Protein AF-A0A8C2HMM2-F1 (afdb_monomer_lite)

pLDDT: mean 76.51, std 17.31, range [36.62, 91.88]

Organism: Cyprinus carpio (NCBI:txid7962)

Structure (mmCIF, N/CA/C/O backbone):
data_AF-A0A8C2HMM2-F1
#
_entry.id   AF-A0A8C2HMM2-F1
#
loop_
_atom_site.group_PDB
_atom_site.id
_atom_site.type_symbol
_atom_site.label_atom_id
_atom_site.label_alt_id
_atom_site.label_comp_id
_atom_site.label_asym_id
_atom_site.label_entity_id
_atom_site.label_seq_id
_atom_site.pdbx_PDB_ins_code
_atom_site.Cartn_x
_atom_site.Cartn_y
_atom_site.Cartn_z
_atom_site.occupancy
_atom_site.B_iso_or_equiv
_atom_site.auth_seq_id
_atom_site.auth_comp_id
_atom_site.auth_asym_id
_atom_site.auth_atom_id
_atom_site.pdbx_PDB_model_num
ATOM 1 N N . MET A 1 1 ? -38.046 -9.588 33.939 1.00 43.09 1 MET A N 1
ATOM 2 C CA . MET A 1 1 ? -37.435 -9.248 32.633 1.00 43.09 1 MET A CA 1
ATOM 3 C C . MET A 1 1 ? -36.649 -7.929 32.686 1.00 43.09 1 MET A C 1
ATOM 5 O O . MET A 1 1 ? -36.671 -7.163 31.742 1.00 43.09 1 MET A O 1
ATOM 9 N N . SER A 1 2 ? -35.943 -7.649 33.786 1.00 36.62 2 SER A N 1
ATOM 10 C CA . SER A 1 2 ? -35.000 -6.518 33.902 1.00 36.62 2 SER A CA 1
ATOM 11 C C . SER A 1 2 ? -33.621 -6.996 34.377 1.00 36.62 2 SER A C 1
ATOM 13 O O . SER A 1 2 ? -32.605 -6.458 33.956 1.00 36.62 2 SER A O 1
ATOM 15 N N . LEU A 1 3 ? -33.574 -8.093 35.146 1.00 39.09 3 LEU A N 1
ATOM 16 C CA . LEU A 1 3 ? -32.330 -8.718 35.611 1.00 39.09 3 LEU A CA 1
ATOM 17 C C . LEU A 1 3 ? -31.521 -9.403 34.487 1.00 39.09 3 LEU A C 1
ATOM 19 O O . LEU A 1 3 ? -30.297 -9.365 34.499 1.00 39.09 3 LEU A O 1
ATOM 23 N N . ILE A 1 4 ? -32.193 -9.972 33.476 1.00 47.75 4 ILE A N 1
ATOM 24 C CA . ILE A 1 4 ? -31.534 -10.639 32.332 1.00 47.75 4 ILE A CA 1
ATOM 25 C C . ILE A 1 4 ? -30.882 -9.612 31.389 1.00 47.75 4 ILE A C 1
ATOM 27 O O . ILE A 1 4 ? -29.823 -9.874 30.828 1.00 47.75 4 ILE A O 1
ATOM 31 N N . ILE A 1 5 ? -31.456 -8.408 31.280 1.00 47.38 5 ILE A N 1
ATOM 32 C CA . ILE A 1 5 ? -30.878 -7.312 30.485 1.00 47.38 5 ILE A CA 1
ATOM 33 C C . ILE A 1 5 ? -29.618 -6.762 31.178 1.00 47.38 5 ILE A C 1
ATOM 35 O O . ILE A 1 5 ? -28.639 -6.435 30.512 1.00 47.38 5 ILE A O 1
ATOM 39 N N . PHE A 1 6 ? -29.594 -6.742 32.516 1.00 43.94 6 PHE A N 1
ATOM 40 C CA . PHE A 1 6 ? -28.423 -6.303 33.277 1.00 43.94 6 PHE A CA 1
ATOM 41 C C . PHE A 1 6 ? -27.247 -7.290 33.163 1.00 43.94 6 PHE A C 1
ATOM 43 O O . PHE A 1 6 ? -26.119 -6.869 32.926 1.00 43.94 6 PHE A O 1
ATOM 50 N N . ILE A 1 7 ? -27.512 -8.602 33.218 1.00 45.59 7 ILE A N 1
ATOM 51 C CA . ILE A 1 7 ? -26.482 -9.654 33.101 1.00 45.59 7 ILE A CA 1
ATOM 52 C C . ILE A 1 7 ? -25.939 -9.792 31.661 1.00 45.59 7 ILE A C 1
ATOM 54 O O . ILE A 1 7 ? -24.771 -10.132 31.459 1.00 45.59 7 ILE A O 1
ATOM 58 N N . GLY A 1 8 ? -26.743 -9.476 30.639 1.00 41.09 8 GLY A N 1
ATOM 59 C CA . GLY A 1 8 ? -26.262 -9.382 29.253 1.00 41.09 8 GLY A CA 1
ATOM 60 C C . GLY A 1 8 ? -25.270 -8.230 29.045 1.00 41.09 8 GLY A C 1
ATOM 61 O O . GLY A 1 8 ? -24.271 -8.392 28.346 1.00 41.09 8 GLY A O 1
ATOM 62 N N . SER A 1 9 ? -25.494 -7.098 29.722 1.00 43.41 9 SER A N 1
ATOM 63 C CA . SER A 1 9 ? -24.597 -5.934 29.684 1.00 43.41 9 SER A CA 1
ATOM 64 C C . SER A 1 9 ? -23.286 -6.177 30.446 1.00 43.41 9 SER A C 1
ATOM 66 O O . SER A 1 9 ? -22.227 -5.728 30.012 1.00 43.41 9 SER A O 1
ATOM 68 N N . THR A 1 10 ? -23.300 -6.958 31.535 1.00 46.66 10 THR A N 1
ATOM 69 C CA . THR A 1 10 ? -22.083 -7.225 32.326 1.00 46.66 10 THR A CA 1
ATOM 70 C C . THR A 1 10 ? -21.064 -8.114 31.620 1.00 46.66 10 THR A C 1
ATOM 72 O O . THR A 1 10 ? -19.880 -7.964 31.883 1.00 46.66 10 THR A O 1
ATOM 75 N N . ASN A 1 11 ? -21.474 -9.006 30.713 1.00 44.12 11 ASN A N 1
ATOM 76 C CA . ASN A 1 11 ? -20.526 -9.842 29.960 1.00 44.12 11 ASN A CA 1
ATOM 77 C C . ASN A 1 11 ? -19.827 -9.057 28.835 1.00 44.12 11 ASN A C 1
ATOM 79 O O . ASN A 1 11 ? -18.641 -9.265 28.583 1.00 44.12 11 ASN A O 1
ATOM 83 N N . LEU A 1 12 ? -20.526 -8.085 28.233 1.00 51.00 12 LEU A N 1
ATOM 84 C CA . LEU A 1 12 ? -19.925 -7.104 27.325 1.00 51.00 12 LEU A CA 1
ATOM 85 C C . LEU A 1 12 ? -18.966 -6.177 28.091 1.00 51.00 12 LEU A C 1
ATOM 87 O O . LEU A 1 12 ? -17.827 -5.980 27.675 1.00 51.00 12 LEU A O 1
ATOM 91 N N . LEU A 1 13 ? -19.391 -5.679 29.258 1.00 51.19 13 LEU A N 1
ATOM 92 C CA . LEU A 1 13 ? -18.572 -4.840 30.138 1.00 51.19 13 LEU A CA 1
ATOM 93 C C . LEU A 1 13 ? -17.368 -5.586 30.735 1.00 51.19 13 LEU A C 1
ATOM 95 O O . LEU A 1 13 ? -16.331 -4.968 30.930 1.00 51.19 13 LEU A O 1
ATOM 99 N N . ALA A 1 14 ? -17.459 -6.895 30.983 1.00 50.56 14 ALA A N 1
ATOM 100 C CA . ALA A 1 14 ? -16.344 -7.711 31.470 1.00 50.56 14 ALA A CA 1
ATOM 101 C C . ALA A 1 14 ? -15.280 -7.965 30.384 1.00 50.56 14 ALA A C 1
ATOM 103 O O . ALA A 1 14 ? -14.090 -7.940 30.691 1.00 50.56 14 ALA A O 1
ATOM 104 N N . SER A 1 15 ? -15.685 -8.119 29.115 1.00 51.03 15 SER A N 1
ATOM 105 C CA . SER A 1 15 ? -14.755 -8.138 27.971 1.00 51.03 15 SER A CA 1
ATOM 106 C C . SER A 1 15 ? -14.115 -6.762 27.726 1.00 51.03 15 SER A C 1
ATOM 108 O O . SER A 1 15 ? -12.954 -6.688 27.335 1.00 51.03 15 SER A O 1
ATOM 110 N N . LEU A 1 16 ? -14.842 -5.671 28.002 1.00 50.72 16 LEU A N 1
ATOM 111 C CA . LEU A 1 16 ? -14.336 -4.289 27.940 1.00 50.72 16 LEU A CA 1
ATOM 112 C C . LEU A 1 16 ? -13.433 -3.936 29.140 1.00 50.72 16 LEU A C 1
ATOM 114 O O . LEU A 1 16 ? -12.520 -3.127 29.009 1.00 50.72 16 LEU A O 1
ATOM 118 N N . ALA A 1 17 ? -13.638 -4.565 30.300 1.00 47.06 17 ALA A N 1
ATOM 119 C CA . ALA A 1 17 ? -12.848 -4.344 31.512 1.00 47.06 17 ALA A CA 1
ATOM 120 C C . ALA A 1 17 ? -11.433 -4.945 31.440 1.00 47.06 17 ALA A C 1
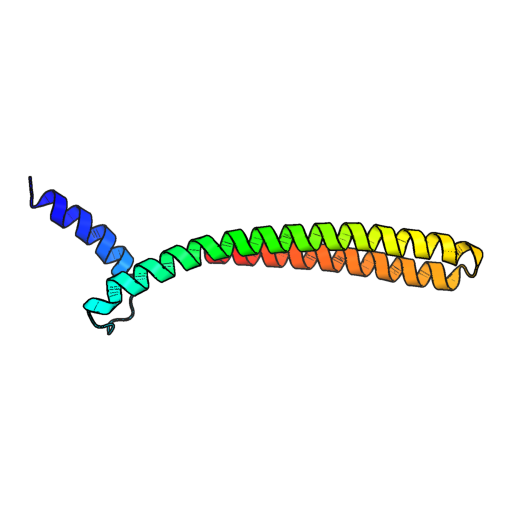ATOM 122 O O . ALA A 1 17 ? -10.558 -4.504 32.178 1.00 47.06 17 ALA A O 1
ATOM 123 N N . HIS A 1 18 ? -11.182 -5.912 30.550 1.00 48.28 18 HIS A N 1
ATOM 124 C CA . HIS A 1 18 ? -9.824 -6.404 30.282 1.00 48.28 18 HIS A CA 1
ATOM 125 C C . HIS A 1 18 ? -8.999 -5.427 29.418 1.00 48.28 18 HIS A C 1
ATOM 127 O O . HIS A 1 18 ? -7.776 -5.415 29.513 1.00 48.28 18 HIS A O 1
ATOM 133 N N . PHE A 1 19 ? -9.661 -4.564 28.636 1.00 46.66 19 PHE A N 1
ATOM 134 C CA . PHE A 1 19 ? -9.029 -3.498 27.844 1.00 46.66 19 PHE A CA 1
ATOM 135 C C . PHE A 1 19 ? -8.752 -2.214 28.642 1.00 46.66 19 PHE A C 1
ATOM 137 O O . PHE A 1 19 ? -8.038 -1.334 28.163 1.00 46.66 19 PHE A O 1
ATOM 144 N N . LEU A 1 20 ? -9.296 -2.081 29.855 1.00 47.09 20 LEU A N 1
ATOM 145 C CA . LEU A 1 20 ? -9.094 -0.905 30.695 1.00 47.09 20 LEU A CA 1
ATOM 146 C C . LEU A 1 20 ? -8.078 -1.209 31.807 1.00 47.09 20 LEU A C 1
ATOM 148 O O . LEU A 1 20 ? -8.396 -1.979 32.718 1.00 47.09 20 LEU A O 1
ATOM 152 N N . PRO A 1 21 ? -6.876 -0.596 31.806 1.00 40.22 21 PRO A N 1
ATOM 153 C CA . PRO A 1 21 ? -6.006 -0.650 32.971 1.00 40.22 21 PRO A CA 1
ATOM 154 C C . PRO A 1 21 ? -6.768 -0.081 34.174 1.00 40.22 21 PRO A C 1
ATOM 156 O O . PRO A 1 21 ? -7.338 1.012 34.119 1.00 40.22 21 PRO A O 1
ATOM 159 N N . GLN A 1 22 ? -6.809 -0.877 35.243 1.00 48.22 22 GLN A N 1
ATOM 160 C CA . GLN A 1 22 ? -7.478 -0.592 36.510 1.00 48.22 22 GLN A CA 1
ATOM 161 C C . GLN A 1 22 ? -6.990 0.763 37.056 1.00 48.22 22 GLN A C 1
ATOM 163 O O . GLN A 1 22 ? -5.907 0.843 37.632 1.00 48.22 22 GLN A O 1
ATOM 168 N N . GLY A 1 23 ? -7.750 1.842 36.830 1.00 50.19 23 GLY A N 1
ATOM 169 C CA . GLY A 1 23 ? -7.364 3.188 37.276 1.00 50.19 23 GLY A CA 1
ATOM 170 C C . GLY A 1 23 ? -7.955 4.383 36.519 1.00 50.19 23 GLY A C 1
ATOM 171 O O . GLY A 1 23 ? -7.714 5.518 36.925 1.00 50.19 23 GLY A O 1
ATOM 172 N N . THR A 1 24 ? -8.727 4.191 35.444 1.00 51.03 24 THR A N 1
ATOM 173 C CA . THR A 1 24 ? -9.349 5.320 34.729 1.00 51.03 24 THR A CA 1
ATOM 174 C C . THR A 1 24 ? -10.618 5.816 35.447 1.00 51.03 24 THR A C 1
ATOM 176 O O . THR A 1 24 ? -11.505 5.015 35.747 1.00 51.03 24 THR A O 1
ATOM 179 N N . PRO A 1 25 ? -10.745 7.128 35.743 1.00 53.53 25 PRO A N 1
ATOM 180 C CA . PRO A 1 25 ? -11.931 7.684 36.393 1.00 53.53 25 PRO A CA 1
ATOM 181 C C . PRO A 1 25 ? -13.198 7.401 35.569 1.00 53.53 25 PRO A C 1
ATOM 183 O O . PRO A 1 25 ? -13.222 7.652 34.363 1.00 53.53 25 PRO A O 1
ATOM 186 N N . LEU A 1 26 ? -14.256 6.905 36.231 1.00 61.09 26 LEU A N 1
ATOM 187 C CA . LEU A 1 26 ? -15.527 6.452 35.630 1.00 61.09 26 LEU A CA 1
ATOM 188 C C . LEU A 1 26 ? -16.125 7.358 34.524 1.00 61.09 26 LEU A C 1
ATOM 190 O O . LEU A 1 26 ? -16.703 6.808 33.588 1.00 61.09 26 LEU A O 1
ATOM 194 N N . PRO A 1 27 ? -15.996 8.702 34.558 1.00 67.56 27 PRO A N 1
ATOM 195 C CA . PRO A 1 27 ? -16.510 9.566 33.492 1.00 67.56 27 PRO A CA 1
ATOM 196 C C . PRO A 1 27 ? -15.724 9.511 32.171 1.00 67.56 27 PRO A C 1
ATOM 198 O O . PRO A 1 27 ? -16.272 9.886 31.139 1.00 67.56 27 PRO A O 1
ATOM 201 N N . LEU A 1 28 ? -14.454 9.083 32.177 1.00 62.53 28 LEU A N 1
ATOM 202 C CA . LEU A 1 28 ? -13.598 9.048 30.978 1.00 62.53 28 LEU A CA 1
ATOM 203 C C . LEU A 1 28 ? -13.682 7.715 30.221 1.00 62.53 28 LEU A C 1
ATOM 205 O O . LEU A 1 28 ? -13.331 7.655 29.044 1.00 62.53 28 LEU A O 1
ATOM 209 N N . ILE A 1 29 ? -14.187 6.666 30.874 1.00 69.25 29 ILE A N 1
ATOM 210 C CA . ILE A 1 29 ? -14.372 5.329 30.295 1.00 69.25 29 ILE A CA 1
ATOM 211 C C . ILE A 1 29 ? -15.211 5.361 28.997 1.00 69.25 29 ILE A C 1
ATOM 213 O O . ILE A 1 29 ? -14.779 4.762 28.013 1.00 69.25 29 ILE A O 1
ATOM 217 N N . PRO A 1 30 ? -16.351 6.084 28.912 1.00 70.00 30 PRO A N 1
ATOM 218 C CA . PRO A 1 30 ? -17.152 6.134 27.687 1.00 70.00 30 PRO A CA 1
ATOM 219 C C . PRO A 1 30 ? -16.424 6.826 26.529 1.00 70.00 30 PRO A C 1
ATOM 221 O O . PRO A 1 30 ? -16.511 6.367 25.394 1.00 70.00 30 PRO A O 1
ATOM 224 N N . ILE A 1 31 ? -15.679 7.905 26.813 1.00 79.75 31 ILE A N 1
ATOM 225 C CA . ILE A 1 31 ? -14.862 8.608 25.811 1.00 79.75 31 ILE A CA 1
ATOM 226 C C . ILE A 1 31 ? -13.775 7.673 25.265 1.00 79.75 31 ILE A C 1
ATOM 228 O O . ILE A 1 31 ? -13.577 7.618 24.053 1.00 79.75 31 ILE A O 1
ATOM 232 N N . LEU A 1 32 ? -13.101 6.922 26.144 1.00 80.81 32 LEU A N 1
ATOM 233 C CA . LEU A 1 32 ? -12.018 6.012 25.770 1.00 80.81 32 LEU A CA 1
ATOM 234 C C . LEU A 1 32 ? -12.513 4.886 24.847 1.00 80.81 32 LEU A C 1
ATOM 236 O O . LEU A 1 32 ? -11.892 4.600 23.829 1.00 80.81 32 LEU A O 1
ATOM 240 N N . VAL A 1 33 ? -13.671 4.295 25.154 1.00 79.12 33 VAL A N 1
ATOM 241 C CA . VAL A 1 33 ? -14.278 3.247 24.314 1.00 79.12 33 VAL A CA 1
ATOM 242 C C . VAL A 1 33 ? -14.661 3.787 22.929 1.00 79.12 33 VAL A C 1
ATOM 244 O O . VAL A 1 33 ?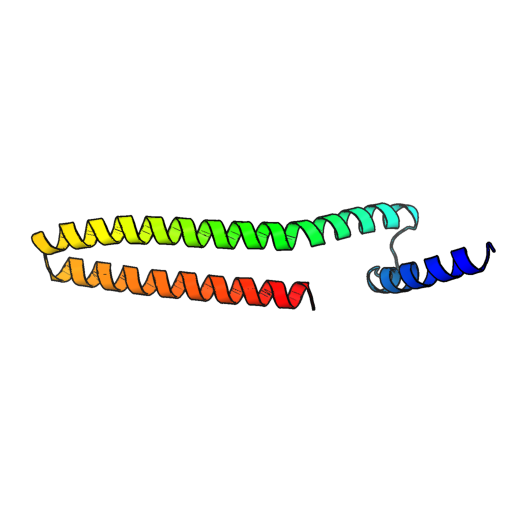 -14.470 3.096 21.926 1.00 79.12 33 VAL A O 1
ATOM 247 N N . ILE A 1 34 ? -15.159 5.027 22.847 1.00 84.38 34 ILE A N 1
ATOM 248 C CA . ILE A 1 34 ? -15.478 5.672 21.563 1.00 84.38 34 ILE A CA 1
ATOM 249 C C . ILE A 1 34 ? -14.212 5.886 20.719 1.00 84.38 34 ILE A C 1
ATOM 251 O O . ILE A 1 34 ? -14.220 5.589 19.526 1.00 84.38 34 ILE A O 1
ATOM 255 N N . ILE A 1 35 ? -13.112 6.368 21.304 1.00 88.50 35 ILE A N 1
ATOM 256 C CA . ILE A 1 35 ? -11.878 6.572 20.525 1.00 88.50 35 ILE A CA 1
ATOM 257 C C . ILE A 1 35 ? -11.220 5.248 20.118 1.00 88.50 35 ILE A C 1
ATOM 259 O O . ILE A 1 35 ? -10.709 5.157 19.003 1.00 88.50 35 ILE A O 1
ATOM 263 N N . GLU A 1 36 ? -11.280 4.217 20.964 1.00 82.88 36 GLU A N 1
ATOM 264 C CA . GLU A 1 36 ? -10.713 2.894 20.672 1.00 82.88 36 GLU A CA 1
ATOM 265 C C . GLU A 1 36 ? -11.460 2.223 19.514 1.00 82.88 36 GLU A C 1
ATOM 267 O O . GLU A 1 36 ? -10.847 1.754 18.557 1.00 82.88 36 GLU A O 1
ATOM 272 N N . THR A 1 37 ? -12.797 2.262 19.540 1.00 81.12 37 THR A N 1
ATOM 273 C CA . THR A 1 37 ? -13.617 1.769 18.422 1.00 81.12 37 THR A CA 1
ATOM 274 C C . THR A 1 37 ? -13.304 2.507 17.122 1.00 81.12 37 THR A C 1
ATOM 276 O O . THR A 1 37 ? -13.105 1.859 16.097 1.00 81.12 37 THR A O 1
ATOM 279 N N . ILE A 1 38 ? -13.177 3.837 17.142 1.00 87.56 38 ILE A N 1
ATOM 280 C CA . ILE A 1 38 ? -12.781 4.610 15.953 1.00 87.56 38 ILE A CA 1
ATOM 281 C C . ILE A 1 38 ? -11.373 4.212 15.470 1.00 87.56 38 ILE A C 1
ATOM 283 O O . ILE A 1 38 ? -11.171 4.023 14.270 1.00 87.56 38 ILE A O 1
ATOM 287 N N . SER A 1 39 ? -10.410 4.042 16.379 1.00 86.75 39 SER A N 1
ATOM 288 C CA . SER A 1 39 ? -9.029 3.642 16.063 1.00 86.75 39 SER A CA 1
ATOM 289 C C . SER A 1 39 ? -8.967 2.275 15.371 1.00 86.75 39 SER A C 1
ATOM 291 O O . SER A 1 39 ? -8.328 2.137 14.320 1.00 86.75 39 SER A O 1
ATOM 293 N N . LEU A 1 40 ? -9.713 1.297 15.897 1.00 83.62 40 LEU A N 1
ATOM 294 C CA . LEU A 1 40 ? -9.835 -0.046 15.323 1.00 83.62 40 LEU A CA 1
ATOM 295 C C . LEU A 1 40 ? -10.443 -0.032 13.914 1.00 83.62 40 LEU A C 1
ATOM 297 O O . LEU A 1 40 ? -10.059 -0.852 13.085 1.00 83.62 40 LEU A O 1
ATOM 301 N N . PHE A 1 41 ? -11.343 0.908 13.601 1.00 83.50 41 PHE A N 1
ATOM 302 C CA . PHE A 1 41 ? -11.862 1.085 12.238 1.00 83.50 41 PHE A CA 1
ATOM 303 C C . PHE A 1 41 ? -10.883 1.817 11.307 1.00 83.50 41 PHE A C 1
ATOM 305 O O . PHE A 1 41 ? -10.810 1.496 10.120 1.00 83.50 41 PHE A O 1
ATOM 312 N N . ILE A 1 42 ? -10.110 2.787 11.805 1.00 88.38 42 ILE A N 1
ATOM 313 C CA . ILE A 1 42 ? -9.171 3.564 10.978 1.00 88.38 42 ILE A CA 1
ATOM 314 C C . ILE A 1 42 ? -7.962 2.724 10.552 1.00 88.38 42 ILE A C 1
ATOM 316 O O . ILE A 1 42 ? -7.500 2.870 9.422 1.00 88.38 42 ILE A O 1
ATOM 320 N N . GLN A 1 43 ? -7.449 1.836 11.405 1.00 87.00 43 GLN A N 1
ATOM 321 C CA . GLN A 1 43 ? -6.298 0.981 11.083 1.00 87.00 43 GLN A CA 1
ATOM 322 C C . GLN A 1 43 ? -6.453 0.152 9.788 1.00 87.00 43 GLN A C 1
ATOM 324 O O . GLN A 1 43 ? -5.571 0.259 8.930 1.00 87.00 43 GLN A O 1
ATOM 329 N N . PRO A 1 44 ? -7.534 -0.628 9.574 1.00 82.25 44 PRO A N 1
ATOM 330 C CA . PRO A 1 44 ? -7.725 -1.386 8.337 1.00 82.25 44 PRO A CA 1
ATOM 331 C C . PRO A 1 44 ? -7.920 -0.479 7.117 1.00 82.25 44 PRO A C 1
ATOM 333 O O . PRO A 1 44 ? -7.413 -0.785 6.037 1.00 82.25 44 PRO A O 1
ATOM 336 N N . ILE A 1 45 ? -8.577 0.673 7.284 1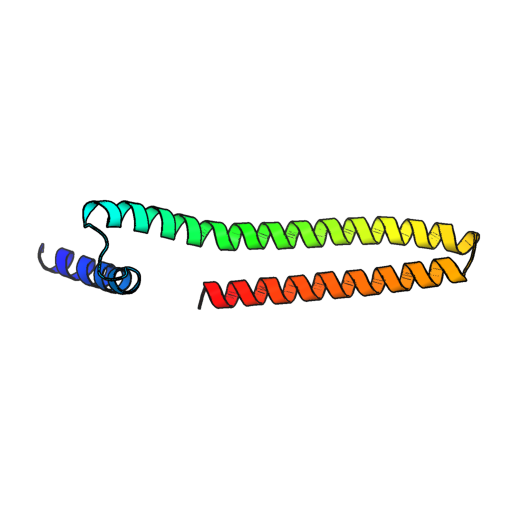.00 88.81 45 ILE A N 1
ATOM 337 C CA . ILE A 1 45 ? -8.734 1.663 6.209 1.00 88.81 45 ILE A CA 1
ATOM 338 C C . ILE A 1 45 ? -7.368 2.241 5.816 1.00 88.81 45 ILE A C 1
ATOM 340 O O . ILE A 1 45 ? -7.020 2.280 4.636 1.00 88.81 45 ILE A O 1
ATOM 344 N N . ALA A 1 46 ? -6.555 2.638 6.795 1.00 88.25 46 ALA A N 1
ATOM 345 C CA . ALA A 1 46 ? -5.209 3.155 6.572 1.00 88.25 46 ALA A CA 1
ATOM 346 C C . ALA A 1 46 ? -4.305 2.115 5.893 1.00 88.25 46 ALA A C 1
ATOM 348 O O . ALA A 1 46 ? -3.467 2.461 5.057 1.00 88.25 46 ALA A O 1
ATOM 349 N N . LEU A 1 47 ? -4.491 0.836 6.222 1.00 87.25 47 LEU A N 1
ATOM 350 C CA . LEU A 1 47 ? -3.783 -0.270 5.596 1.00 87.25 47 LEU A CA 1
ATOM 351 C C . LEU A 1 47 ? -4.148 -0.429 4.112 1.00 87.25 47 LEU A C 1
ATOM 353 O O . LEU A 1 47 ? -3.256 -0.523 3.267 1.00 87.25 47 LEU A O 1
ATOM 357 N N . ALA A 1 48 ? -5.447 -0.407 3.796 1.00 86.12 48 ALA A N 1
ATOM 358 C CA . ALA A 1 48 ? -5.959 -0.511 2.430 1.00 86.12 48 ALA A CA 1
ATOM 359 C C . ALA A 1 48 ? -5.499 0.664 1.550 1.00 86.12 48 ALA A C 1
ATOM 361 O O . ALA A 1 48 ? -5.070 0.467 0.408 1.00 86.12 48 ALA A O 1
ATOM 362 N N . VAL A 1 49 ? -5.515 1.884 2.100 1.00 91.88 49 VAL A N 1
ATOM 363 C CA . VAL A 1 49 ? -4.988 3.078 1.421 1.00 91.88 49 VAL A CA 1
ATOM 364 C C . VAL A 1 49 ? -3.489 2.934 1.158 1.00 91.88 49 VAL A C 1
ATOM 366 O O . VAL A 1 49 ? -3.045 3.219 0.048 1.00 91.88 49 VAL A O 1
ATOM 369 N N . ARG A 1 50 ? -2.707 2.443 2.131 1.00 88.56 50 ARG A N 1
ATOM 370 C CA . ARG A 1 50 ? -1.255 2.253 1.966 1.00 88.56 50 ARG A CA 1
ATOM 371 C C . ARG A 1 50 ? -0.926 1.239 0.869 1.00 88.56 50 ARG A C 1
ATOM 373 O O . ARG A 1 50 ? -0.043 1.500 0.059 1.00 88.56 50 ARG A O 1
ATOM 380 N N . LEU A 1 51 ? -1.661 0.129 0.799 1.00 86.25 51 LEU A N 1
ATOM 381 C CA . LEU A 1 51 ? -1.476 -0.871 -0.255 1.00 86.25 51 LEU A CA 1
ATOM 382 C C . LEU A 1 51 ? -1.824 -0.303 -1.640 1.00 86.25 51 LEU A C 1
ATOM 384 O O . LEU A 1 51 ? -1.060 -0.478 -2.585 1.00 86.25 51 LEU A O 1
ATOM 388 N N . THR A 1 52 ? -2.939 0.424 -1.747 1.00 89.31 52 THR A N 1
ATOM 389 C CA . THR A 1 52 ? -3.370 1.050 -3.009 1.00 89.31 52 THR A CA 1
ATOM 390 C C . THR A 1 52 ? -2.367 2.103 -3.481 1.00 89.31 52 THR A C 1
ATOM 392 O O . THR A 1 52 ? -2.019 2.141 -4.662 1.00 89.31 52 THR A O 1
ATOM 395 N N . ALA A 1 53 ? -1.867 2.934 -2.561 1.00 90.00 53 ALA A N 1
ATOM 396 C CA . ALA A 1 53 ? -0.857 3.945 -2.852 1.00 90.00 53 ALA A CA 1
ATOM 397 C C . ALA A 1 53 ? 0.460 3.315 -3.320 1.00 90.00 53 ALA A C 1
ATOM 399 O O . ALA A 1 53 ? 1.000 3.763 -4.328 1.00 90.00 53 ALA A O 1
ATOM 400 N N . ASN A 1 54 ? 0.929 2.256 -2.648 1.00 88.00 54 ASN A N 1
ATOM 401 C CA . ASN A 1 54 ? 2.131 1.534 -3.062 1.00 88.00 54 ASN A CA 1
ATOM 402 C C . ASN A 1 54 ? 1.946 0.936 -4.461 1.00 88.00 54 ASN A C 1
ATOM 404 O O . ASN A 1 54 ? 2.668 1.331 -5.359 1.00 88.00 54 ASN A O 1
ATOM 408 N N . ILE A 1 55 ? 0.909 0.126 -4.710 1.00 86.88 55 ILE A N 1
ATOM 409 C CA . ILE A 1 55 ? 0.682 -0.487 -6.037 1.00 86.88 55 ILE A CA 1
ATOM 410 C C . ILE A 1 55 ? 0.566 0.569 -7.153 1.00 86.88 55 ILE A C 1
ATOM 412 O O . ILE A 1 55 ? 1.097 0.379 -8.247 1.00 86.88 55 ILE A O 1
ATOM 416 N N . THR A 1 56 ? -0.109 1.693 -6.891 1.00 90.75 56 THR A N 1
ATOM 417 C CA . THR A 1 56 ? -0.248 2.777 -7.880 1.00 90.75 56 THR A CA 1
ATOM 418 C C . THR A 1 56 ? 1.090 3.470 -8.146 1.00 90.75 56 THR A C 1
ATOM 420 O O . THR A 1 56 ? 1.431 3.725 -9.303 1.00 90.75 56 THR A O 1
ATOM 423 N N . ALA A 1 57 ? 1.863 3.759 -7.094 1.00 88.56 57 ALA A N 1
ATOM 424 C CA . ALA A 1 57 ? 3.190 4.355 -7.210 1.00 88.56 57 ALA A CA 1
ATOM 425 C C . ALA A 1 57 ? 4.172 3.413 -7.919 1.00 88.56 57 ALA A C 1
ATOM 427 O O . ALA A 1 57 ? 4.875 3.857 -8.825 1.00 88.56 57 ALA A O 1
ATOM 428 N N . GLY A 1 58 ? 4.166 2.124 -7.580 1.00 88.50 58 GLY A N 1
ATOM 429 C CA . GLY A 1 58 ? 4.929 1.072 -8.242 1.00 88.50 58 GLY A CA 1
ATOM 430 C C . GLY A 1 58 ? 4.625 0.955 -9.717 1.00 88.50 58 GLY A C 1
ATOM 431 O O . GLY A 1 58 ? 5.530 1.017 -10.545 1.00 88.50 58 GLY A O 1
ATOM 432 N N . HIS A 1 59 ? 3.343 0.873 -10.074 1.00 88.31 59 HIS A N 1
ATOM 433 C CA . HIS A 1 59 ? 2.925 0.820 -11.472 1.00 88.31 59 HIS A CA 1
ATOM 434 C C . HIS A 1 59 ? 3.413 2.046 -12.263 1.00 88.31 59 HIS A C 1
ATOM 436 O O . HIS A 1 59 ? 3.949 1.911 -13.366 1.00 88.31 59 HIS A O 1
ATOM 442 N N . LEU A 1 60 ? 3.286 3.247 -11.690 1.00 90.31 60 LEU A N 1
ATOM 443 C CA . LEU A 1 60 ? 3.767 4.485 -12.307 1.00 90.31 60 LEU A CA 1
ATOM 444 C C . LEU A 1 60 ? 5.302 4.506 -12.427 1.00 90.31 60 LEU A C 1
ATOM 446 O O . LEU A 1 60 ? 5.841 4.917 -13.457 1.00 90.31 60 LEU A O 1
ATOM 450 N N . LEU A 1 61 ? 6.006 4.018 -11.407 1.00 87.44 61 LEU A N 1
ATOM 451 C CA . LEU A 1 61 ? 7.462 3.925 -11.372 1.00 87.44 61 LEU A CA 1
ATOM 452 C C . LEU A 1 61 ? 7.999 2.923 -12.402 1.00 87.44 61 LEU A C 1
ATOM 454 O O . LEU A 1 61 ? 8.957 3.239 -13.109 1.00 87.44 61 LEU A O 1
ATOM 458 N N . ILE A 1 62 ? 7.353 1.765 -12.554 1.00 87.38 62 ILE A N 1
ATOM 459 C CA . ILE A 1 62 ? 7.684 0.785 -13.595 1.00 87.38 62 ILE A CA 1
ATOM 460 C C . ILE A 1 62 ? 7.510 1.410 -14.980 1.00 87.38 62 ILE A C 1
ATOM 462 O O . ILE A 1 62 ? 8.365 1.220 -15.843 1.00 87.38 62 ILE A O 1
ATOM 466 N N . HIS A 1 63 ? 6.456 2.202 -15.193 1.00 89.44 63 HIS A N 1
ATOM 467 C CA . HIS A 1 63 ? 6.235 2.878 -16.471 1.00 89.44 63 HIS A CA 1
ATOM 468 C C . HIS A 1 63 ? 7.317 3.932 -16.769 1.00 89.44 63 HIS A C 1
ATOM 470 O O . HIS A 1 63 ? 7.846 3.983 -17.880 1.00 89.44 63 HIS A O 1
ATOM 476 N N . LEU A 1 64 ? 7.703 4.736 -15.771 1.00 90.19 64 LEU A N 1
ATOM 477 C CA . LEU A 1 64 ? 8.755 5.751 -15.911 1.00 90.19 64 LEU A CA 1
ATOM 478 C C . LEU A 1 64 ? 10.137 5.134 -16.154 1.00 90.19 64 LEU A C 1
ATOM 480 O O . LEU A 1 64 ? 10.834 5.532 -17.088 1.00 90.19 64 LEU A O 1
ATOM 484 N N . ILE A 1 65 ? 10.538 4.154 -15.341 1.00 87.25 65 ILE A N 1
ATOM 485 C CA . ILE A 1 65 ? 11.846 3.496 -15.471 1.00 87.25 65 ILE A CA 1
ATOM 486 C C . ILE A 1 65 ? 11.878 2.593 -16.712 1.00 87.25 65 ILE A C 1
ATOM 488 O O . ILE A 1 65 ? 12.904 2.514 -17.384 1.00 87.25 65 ILE A O 1
ATOM 492 N N . GLY A 1 66 ? 10.759 1.969 -17.084 1.00 85.94 66 GLY A N 1
ATOM 493 C CA . GLY A 1 66 ? 10.604 1.235 -18.344 1.00 85.94 66 GLY A CA 1
ATOM 494 C C . GLY A 1 66 ? 10.790 2.132 -19.573 1.00 85.94 66 GLY A C 1
ATOM 495 O O . GLY A 1 66 ? 11.527 1.789 -20.496 1.00 85.94 66 GLY A O 1
ATOM 496 N N . GLY A 1 67 ? 10.200 3.331 -19.565 1.00 87.12 67 GLY A N 1
ATOM 497 C CA . GLY A 1 67 ? 10.436 4.327 -20.614 1.00 87.12 67 GLY A CA 1
ATOM 498 C C . GLY A 1 67 ? 11.887 4.820 -20.643 1.00 87.12 67 GLY A C 1
ATOM 499 O O . GLY A 1 67 ? 12.493 4.918 -21.712 1.00 87.12 67 GLY A O 1
ATOM 500 N N . ALA A 1 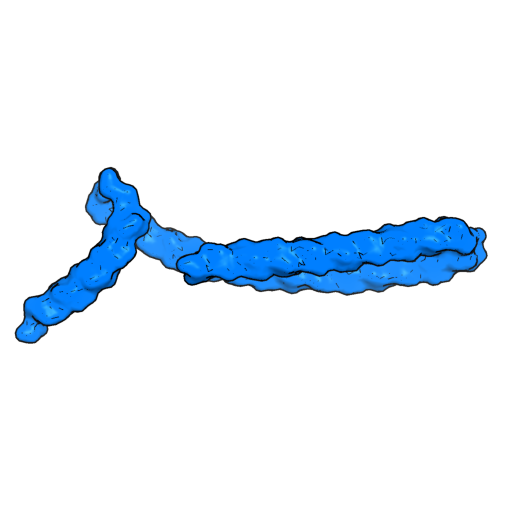68 ? 12.476 5.073 -19.471 1.00 85.31 68 ALA A N 1
ATOM 501 C CA . ALA A 1 68 ? 13.865 5.508 -19.354 1.00 85.31 68 ALA A CA 1
ATOM 502 C C . ALA A 1 68 ? 14.855 4.433 -19.834 1.00 85.31 68 ALA A C 1
ATOM 504 O O . ALA A 1 68 ? 15.770 4.744 -20.588 1.00 85.31 68 ALA A O 1
ATOM 505 N N . THR A 1 69 ? 14.659 3.168 -19.457 1.00 86.31 69 THR A N 1
ATOM 506 C CA . THR A 1 69 ? 15.496 2.039 -19.906 1.00 86.31 69 THR A CA 1
ATOM 507 C C . THR A 1 69 ? 15.444 1.882 -21.423 1.00 86.31 69 THR A C 1
ATOM 509 O O . THR A 1 69 ? 16.498 1.756 -22.046 1.00 86.31 69 THR A O 1
ATOM 512 N N . LEU A 1 70 ? 14.260 1.982 -22.040 1.00 86.06 70 LEU A N 1
ATOM 513 C CA . LEU A 1 70 ? 14.117 1.927 -23.498 1.00 86.06 70 LEU A CA 1
ATOM 514 C C . LEU A 1 70 ? 14.863 3.073 -24.202 1.00 86.06 70 LEU A C 1
ATOM 516 O O . LEU A 1 70 ? 15.528 2.848 -25.213 1.00 86.06 70 LEU A O 1
ATOM 520 N N . ALA A 1 71 ? 14.804 4.289 -23.653 1.00 86.56 71 ALA A N 1
ATOM 521 C CA . ALA A 1 71 ? 15.560 5.425 -24.176 1.00 86.56 71 ALA A CA 1
ATOM 522 C C . ALA A 1 71 ? 17.081 5.247 -23.993 1.00 86.56 71 ALA A C 1
ATOM 524 O O . ALA A 1 71 ? 17.858 5.565 -24.895 1.00 86.56 71 ALA A O 1
ATOM 525 N N . LEU A 1 72 ? 17.510 4.702 -22.850 1.00 86.12 72 LEU A N 1
ATOM 526 C CA . LEU A 1 72 ? 18.919 4.477 -22.523 1.00 86.12 72 LEU A CA 1
ATOM 527 C C . LEU A 1 72 ? 19.551 3.354 -23.351 1.00 86.12 72 LEU A C 1
ATOM 529 O O . LEU A 1 72 ? 20.745 3.444 -23.632 1.00 86.12 72 LEU A O 1
ATOM 533 N N . ILE A 1 73 ? 18.786 2.349 -23.794 1.00 84.75 73 ILE A N 1
ATOM 534 C CA . ILE A 1 73 ? 19.283 1.282 -24.685 1.00 84.75 73 ILE A CA 1
ATOM 535 C C . ILE A 1 73 ? 19.928 1.870 -25.947 1.00 84.75 73 ILE A C 1
ATOM 537 O O . ILE A 1 73 ? 20.975 1.388 -26.373 1.00 84.75 73 ILE A O 1
ATOM 541 N N . ASN A 1 74 ? 19.358 2.942 -26.504 1.00 83.00 74 ASN A N 1
ATOM 542 C CA . ASN A 1 74 ? 19.905 3.599 -27.694 1.00 83.00 74 ASN A CA 1
ATOM 543 C C . ASN A 1 74 ? 21.177 4.418 -27.417 1.00 83.00 74 ASN A C 1
ATOM 545 O O . ASN A 1 74 ? 21.918 4.717 -28.350 1.00 83.00 74 ASN A O 1
ATOM 549 N N . ILE A 1 75 ? 21.434 4.795 -26.160 1.00 85.88 75 ILE A N 1
ATOM 550 C CA . ILE A 1 75 ? 22.584 5.622 -25.767 1.00 85.88 75 ILE A CA 1
ATOM 551 C C . ILE A 1 75 ? 23.732 4.739 -25.273 1.00 85.88 75 ILE A C 1
ATOM 553 O O . ILE A 1 75 ? 24.871 4.883 -25.710 1.00 85.88 75 ILE A O 1
ATOM 557 N N . SER A 1 76 ? 23.456 3.833 -24.332 1.00 86.69 76 SER A N 1
ATOM 558 C CA . SER A 1 76 ? 24.446 2.899 -23.795 1.00 86.69 76 SER A CA 1
ATOM 559 C C . SER A 1 76 ? 23.788 1.688 -23.124 1.00 86.69 76 SER A C 1
ATOM 561 O O . SER A 1 76 ? 23.085 1.810 -22.121 1.00 86.69 76 SER A O 1
ATOM 563 N N . ILE A 1 77 ? 24.107 0.488 -23.623 1.00 86.69 77 ILE A N 1
ATOM 564 C CA . ILE A 1 77 ? 23.616 -0.790 -23.074 1.00 86.69 77 ILE A CA 1
ATOM 565 C C . ILE A 1 77 ? 23.945 -0.938 -21.578 1.00 86.69 77 ILE A C 1
ATOM 567 O O . ILE A 1 77 ? 23.124 -1.428 -20.806 1.00 86.69 77 ILE A O 1
ATOM 571 N N . THR A 1 78 ? 25.127 -0.489 -21.145 1.00 87.62 78 THR A N 1
ATOM 572 C CA . THR A 1 78 ? 25.586 -0.655 -19.759 1.00 87.62 78 THR A CA 1
ATOM 573 C C . THR A 1 78 ? 24.710 0.108 -18.763 1.00 87.62 78 THR A C 1
ATOM 575 O O . THR A 1 78 ? 24.385 -0.417 -17.700 1.00 87.62 78 THR A O 1
ATOM 578 N N . THR A 1 79 ? 24.282 1.329 -19.100 1.00 86.50 79 THR A N 1
ATOM 579 C CA . THR A 1 79 ? 23.422 2.134 -18.214 1.00 86.50 79 THR A CA 1
ATOM 580 C C . THR A 1 79 ? 21.979 1.629 -18.213 1.00 86.50 79 THR A C 1
ATOM 582 O O . THR A 1 79 ? 21.333 1.618 -17.161 1.00 86.50 79 THR A O 1
ATOM 585 N N . ALA A 1 80 ? 21.495 1.125 -19.353 1.00 88.25 80 ALA A N 1
ATOM 586 C CA . ALA A 1 80 ? 20.210 0.435 -19.446 1.00 88.25 80 ALA A CA 1
ATOM 587 C C . ALA A 1 80 ? 20.167 -0.821 -18.554 1.00 88.25 80 ALA A C 1
ATOM 589 O O . ALA A 1 80 ? 19.177 -1.071 -17.869 1.00 88.25 80 ALA A O 1
ATOM 590 N N . PHE A 1 81 ? 21.262 -1.583 -18.494 1.00 88.12 81 PHE A N 1
ATOM 591 C CA . PHE A 1 81 ? 21.339 -2.777 -17.651 1.00 88.12 81 PHE A CA 1
ATOM 592 C C . PHE A 1 81 ? 21.290 -2.439 -16.152 1.00 88.12 81 PHE A C 1
ATOM 594 O O . PHE A 1 81 ? 20.582 -3.089 -15.385 1.00 88.12 81 PHE A O 1
ATOM 601 N N . ILE A 1 82 ? 21.984 -1.375 -15.730 1.00 90.12 82 ILE A N 1
ATOM 602 C CA . ILE A 1 82 ? 21.953 -0.892 -14.339 1.00 90.12 82 ILE A CA 1
ATOM 603 C C . ILE A 1 82 ? 20.542 -0.433 -13.948 1.00 90.12 82 ILE A C 1
ATOM 605 O O . ILE A 1 82 ? 20.039 -0.795 -12.886 1.00 90.12 82 ILE A O 1
ATOM 609 N N . THR A 1 83 ? 19.882 0.342 -14.811 1.00 89.25 83 THR A N 1
ATOM 610 C CA . THR A 1 83 ? 18.516 0.831 -14.555 1.00 89.25 83 THR A CA 1
ATOM 611 C C . THR A 1 83 ? 17.486 -0.301 -14.523 1.00 89.25 83 THR A C 1
ATOM 613 O O . THR A 1 83 ? 16.569 -0.262 -13.703 1.00 89.25 83 THR A O 1
ATOM 616 N N . PHE A 1 84 ? 17.681 -1.361 -15.312 1.00 88.06 84 PHE A N 1
ATOM 617 C CA . PHE A 1 84 ? 16.873 -2.579 -15.229 1.00 88.06 84 PHE A CA 1
ATOM 618 C C . PHE A 1 84 ? 17.054 -3.329 -13.896 1.00 88.06 84 PHE A C 1
ATOM 620 O O . PHE A 1 84 ? 16.073 -3.763 -13.297 1.00 88.06 84 PHE A O 1
ATOM 627 N N . ILE A 1 85 ? 18.283 -3.433 -13.375 1.00 90.88 85 ILE A N 1
ATOM 628 C CA . ILE A 1 85 ? 18.534 -4.034 -12.050 1.00 90.88 85 ILE A CA 1
ATOM 629 C C . ILE A 1 85 ? 17.812 -3.249 -10.946 1.00 90.88 85 ILE A C 1
ATOM 631 O O . ILE A 1 85 ? 17.200 -3.850 -10.061 1.00 90.88 85 ILE A O 1
ATOM 635 N N . ILE A 1 86 ? 17.844 -1.914 -11.009 1.00 90.00 86 ILE A N 1
ATOM 636 C CA . ILE A 1 86 ? 17.141 -1.047 -10.051 1.00 90.00 86 ILE A CA 1
ATOM 637 C C . ILE A 1 86 ? 15.627 -1.287 -10.109 1.00 90.00 86 ILE A C 1
ATOM 639 O O . ILE A 1 86 ? 14.993 -1.396 -9.060 1.00 90.00 86 ILE A O 1
ATOM 643 N N . LEU A 1 87 ? 15.054 -1.417 -11.311 1.00 89.00 87 LEU A N 1
ATOM 644 C CA . LEU A 1 87 ? 13.636 -1.732 -11.493 1.00 89.00 87 LEU A CA 1
ATOM 645 C C . LEU A 1 87 ? 13.254 -3.036 -10.777 1.00 89.00 87 LEU A C 1
ATOM 647 O O . LEU A 1 87 ? 12.307 -3.052 -9.992 1.00 89.00 87 LEU A O 1
ATOM 651 N N . VAL A 1 88 ? 14.020 -4.108 -10.998 1.00 89.38 88 VAL A N 1
ATOM 652 C CA . VAL A 1 88 ? 13.785 -5.407 -10.347 1.00 89.38 88 VAL A CA 1
ATOM 653 C C . VAL A 1 88 ? 13.883 -5.278 -8.825 1.00 89.38 88 VAL A C 1
ATOM 655 O O . VAL A 1 88 ? 12.997 -5.746 -8.109 1.00 89.38 88 VAL A O 1
ATOM 658 N N . LEU A 1 89 ? 14.905 -4.590 -8.313 1.00 91.06 89 LEU A N 1
ATOM 659 C CA . LEU A 1 89 ? 15.077 -4.395 -6.872 1.00 91.06 89 LEU A CA 1
ATOM 660 C C . LEU A 1 89 ? 13.884 -3.660 -6.236 1.00 91.06 89 LEU A C 1
ATOM 662 O O . LEU A 1 89 ? 13.412 -4.063 -5.172 1.00 91.06 89 LEU A O 1
ATOM 666 N N . LEU A 1 90 ? 13.366 -2.620 -6.896 1.00 89.06 90 LEU A N 1
ATOM 667 C CA . LEU A 1 90 ? 12.202 -1.868 -6.420 1.00 89.06 90 LEU A CA 1
ATOM 668 C C . LEU A 1 90 ? 10.923 -2.714 -6.423 1.00 89.06 90 LEU A C 1
ATOM 670 O O . LEU A 1 90 ? 10.164 -2.654 -5.458 1.00 89.06 90 LEU A O 1
ATOM 674 N N . THR A 1 91 ? 10.716 -3.569 -7.431 1.00 86.94 91 THR A N 1
ATOM 675 C CA . THR A 1 91 ? 9.553 -4.479 -7.443 1.00 86.94 91 THR A CA 1
ATOM 676 C C . THR A 1 91 ? 9.588 -5.501 -6.303 1.00 86.94 91 THR A C 1
ATOM 678 O O . THR A 1 91 ? 8.558 -5.792 -5.693 1.00 86.94 91 THR A O 1
ATOM 681 N N . VAL A 1 92 ? 10.775 -6.009 -5.953 1.00 90.69 92 VAL A N 1
ATOM 682 C CA . VAL A 1 92 ? 10.941 -6.904 -4.796 1.00 90.69 92 VAL A CA 1
ATOM 683 C C . VAL A 1 92 ? 10.641 -6.162 -3.492 1.00 90.69 92 VAL A C 1
ATOM 685 O O . VAL A 1 92 ? 9.977 -6.713 -2.612 1.00 90.69 92 VAL A O 1
ATOM 688 N N . LEU A 1 93 ? 11.083 -4.905 -3.374 1.00 89.88 93 LEU A N 1
ATOM 689 C CA . LEU A 1 93 ? 10.806 -4.067 -2.208 1.00 89.88 93 LEU A CA 1
ATOM 690 C C . LEU A 1 93 ? 9.299 -3.831 -2.016 1.00 89.88 93 LEU A C 1
ATOM 692 O O . LEU A 1 93 ? 8.809 -3.974 -0.897 1.00 89.88 93 LEU A O 1
ATOM 696 N N . GLU A 1 94 ? 8.549 -3.523 -3.076 1.00 88.44 94 GLU A N 1
ATOM 697 C CA . GLU A 1 94 ? 7.091 -3.346 -2.979 1.00 88.44 94 GLU A CA 1
ATOM 698 C C . GLU A 1 94 ? 6.374 -4.605 -2.498 1.00 88.44 94 GLU A C 1
ATOM 700 O O . GLU A 1 94 ? 5.497 -4.530 -1.632 1.00 88.44 94 GLU A O 1
ATOM 705 N N . PHE A 1 95 ? 6.777 -5.768 -3.010 1.00 86.19 95 PHE A N 1
ATOM 706 C CA . PHE A 1 95 ? 6.207 -7.039 -2.579 1.00 86.19 95 PHE A CA 1
ATOM 707 C C . PHE A 1 95 ? 6.531 -7.344 -1.108 1.00 86.19 95 PHE A C 1
ATOM 709 O O . PHE A 1 95 ? 5.660 -7.784 -0.354 1.00 86.19 95 PHE A O 1
ATOM 716 N N . ALA A 1 96 ? 7.758 -7.050 -0.663 1.00 90.44 96 ALA A N 1
ATOM 717 C CA . ALA A 1 96 ? 8.155 -7.195 0.737 1.00 90.44 96 ALA A CA 1
ATOM 718 C C . ALA A 1 96 ? 7.325 -6.292 1.666 1.00 90.44 96 A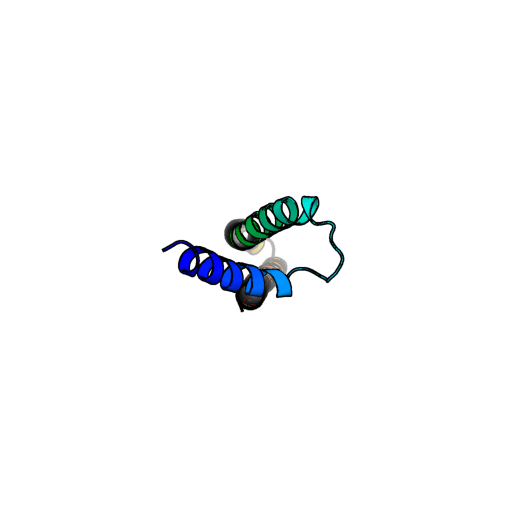LA A C 1
ATOM 720 O O . ALA A 1 96 ? 6.841 -6.746 2.706 1.00 90.44 96 ALA A O 1
ATOM 721 N N . VAL A 1 97 ? 7.101 -5.032 1.276 1.00 89.44 97 VAL A N 1
ATOM 722 C CA . VAL A 1 97 ? 6.255 -4.103 2.040 1.00 89.44 97 VAL A CA 1
ATOM 723 C C . VAL A 1 97 ? 4.806 -4.597 2.089 1.00 89.44 97 VAL A C 1
ATOM 725 O O . VAL A 1 97 ? 4.196 -4.546 3.158 1.00 89.44 97 VAL A O 1
ATOM 728 N N . ALA A 1 98 ? 4.269 -5.134 0.989 1.00 86.94 98 ALA A N 1
ATOM 729 C CA . ALA A 1 98 ? 2.920 -5.704 0.956 1.00 86.94 98 ALA A CA 1
ATOM 730 C C . ALA A 1 98 ? 2.758 -6.906 1.910 1.00 86.94 98 ALA A C 1
ATOM 732 O O . ALA A 1 98 ? 1.740 -7.009 2.598 1.00 86.94 98 ALA A O 1
ATOM 733 N N . LEU A 1 99 ? 3.771 -7.775 2.020 1.00 88.19 99 LEU A N 1
ATOM 734 C CA . LEU A 1 99 ? 3.772 -8.887 2.980 1.00 88.19 99 LEU A CA 1
ATOM 735 C C . LEU A 1 99 ? 3.787 -8.404 4.435 1.00 88.19 99 LEU A C 1
ATOM 737 O O . LEU A 1 99 ? 2.987 -8.873 5.246 1.00 88.19 99 LEU A O 1
ATOM 741 N N . ILE A 1 100 ? 4.656 -7.444 4.769 1.00 90.69 100 ILE A N 1
ATOM 742 C CA . ILE A 1 100 ? 4.727 -6.869 6.125 1.00 90.69 100 ILE A CA 1
ATOM 743 C C . ILE A 1 100 ? 3.392 -6.207 6.491 1.00 90.69 100 ILE A C 1
ATOM 745 O O . ILE A 1 100 ? 2.897 -6.359 7.607 1.00 90.69 100 ILE A O 1
ATOM 749 N N . GLN A 1 101 ? 2.780 -5.504 5.539 1.00 88.06 101 GLN A N 1
ATOM 750 C CA . GLN A 1 101 ? 1.483 -4.857 5.696 1.00 88.06 101 GLN A CA 1
ATOM 751 C C . GLN A 1 101 ? 0.369 -5.871 6.015 1.00 88.06 101 GLN A C 1
ATOM 753 O O . GLN A 1 101 ? -0.407 -5.654 6.947 1.00 88.06 101 GLN A O 1
ATOM 758 N N . ALA A 1 102 ? 0.315 -6.986 5.282 1.00 86.06 102 ALA A N 1
ATOM 759 C CA . ALA A 1 102 ? -0.641 -8.063 5.533 1.00 86.06 102 ALA A CA 1
ATOM 760 C C . ALA A 1 102 ? -0.411 -8.734 6.899 1.00 86.06 102 ALA A C 1
ATOM 762 O O . ALA A 1 102 ? -1.371 -9.003 7.621 1.00 86.06 102 ALA A O 1
ATOM 763 N N . TYR A 1 103 ? 0.850 -8.938 7.291 1.00 89.12 103 TYR A N 1
ATOM 764 C CA . TYR A 1 103 ? 1.201 -9.510 8.593 1.00 89.12 103 TYR A CA 1
ATOM 765 C C . TYR A 1 103 ? 0.726 -8.637 9.765 1.00 89.12 103 TYR A C 1
ATOM 767 O O . TYR A 1 103 ? 0.064 -9.128 10.681 1.00 89.12 103 TYR A O 1
ATOM 775 N N . VAL A 1 104 ? 0.994 -7.327 9.720 1.00 86.62 104 VAL A N 1
ATOM 776 C CA . VAL A 1 104 ? 0.552 -6.393 10.772 1.00 86.62 104 VAL A CA 1
ATOM 777 C C . VAL A 1 104 ? -0.974 -6.391 10.906 1.00 86.62 104 VAL A C 1
ATOM 779 O O . VAL A 1 104 ? -1.485 -6.330 12.019 1.00 86.62 104 VAL A O 1
ATOM 782 N N . PHE A 1 105 ? -1.708 -6.519 9.798 1.00 82.38 105 PHE A N 1
ATOM 783 C CA . PHE A 1 105 ? -3.167 -6.629 9.838 1.00 82.38 105 PHE A CA 1
ATOM 784 C C . PHE A 1 105 ? -3.648 -7.896 10.534 1.00 82.38 105 PHE A C 1
ATOM 786 O O . PHE A 1 105 ? -4.538 -7.818 11.376 1.00 82.38 105 PHE A O 1
ATOM 793 N N . THR A 1 106 ? -3.043 -9.046 10.225 1.00 83.38 106 THR A N 1
ATOM 794 C CA . THR A 1 106 ? -3.410 -10.295 10.903 1.00 83.38 106 THR A CA 1
ATOM 795 C C . THR A 1 106 ? -3.171 -10.215 12.406 1.00 83.38 106 THR A C 1
ATOM 797 O O . THR A 1 106 ? -4.021 -10.677 13.152 1.00 83.38 106 THR A O 1
ATOM 800 N N . LEU A 1 107 ? -2.089 -9.555 12.839 1.00 84.75 107 LEU A N 1
ATOM 801 C CA . LEU A 1 107 ? -1.754 -9.374 14.254 1.00 84.75 107 LEU A CA 1
ATOM 802 C C . LEU A 1 107 ? -2.719 -8.411 14.968 1.00 84.75 107 LEU A C 1
ATOM 804 O O . LEU A 1 107 ? -3.042 -8.623 16.124 1.00 84.75 107 LEU A O 1
ATOM 808 N N . LEU A 1 108 ? -3.205 -7.362 14.294 1.00 76.88 108 LEU A N 1
ATOM 809 C CA . LEU A 1 108 ? -4.181 -6.429 14.881 1.00 76.88 108 LEU A CA 1
ATOM 810 C C . LEU A 1 108 ? -5.586 -7.037 15.036 1.00 76.88 108 LEU A C 1
ATOM 812 O O . LEU A 1 108 ? -6.355 -6.574 15.874 1.00 76.88 108 LEU A O 1
ATOM 816 N N . VAL A 1 109 ? -5.939 -8.022 14.204 1.00 72.75 109 VAL A N 1
ATOM 817 C CA . VAL A 1 109 ? -7.250 -8.698 14.233 1.00 72.75 109 VAL A CA 1
ATOM 818 C C . VAL A 1 109 ? -7.258 -9.917 15.165 1.00 72.75 109 VAL A C 1
ATOM 820 O O . VAL A 1 109 ? -8.325 -10.273 15.665 1.00 72.75 109 VAL A O 1
ATOM 823 N N . SER A 1 110 ? -6.104 -10.567 15.366 1.00 60.03 110 SER A N 1
ATOM 824 C CA . SER A 1 110 ? -5.923 -11.743 16.234 1.00 60.03 110 SER A CA 1
ATOM 825 C C . SER A 1 110 ? -5.705 -11.375 17.696 1.00 60.03 110 SER A C 1
ATOM 827 O O . SER A 1 110 ? -6.329 -12.032 18.555 1.00 60.03 110 SER A O 1
#

Foldseek 3Di:
DVVVVVVVVVVVVVVLVVVDDPDDPPVCSVVVVVVVVVVLVVLVVVLVVVLVVLVVVLVVVCVVLVVVLVVCVVVDPVVSVVSVVVNVVSVVVSVVVNVVSVVVVVVSVD

Radius of gyration: 25.17 Å; chains: 1; bounding box: 63×21×65 Å

Secondary structure (DSSP, 8-state):
--HHHHHHHHHHHHHHHTSS-TT--TTTHHHHHHHHHHHHHHHHHHHHHHHHHHHHHHHHHHHHHHHHHHHHHTT-HHHHHHHHHHHHHHHHHHHHHHHHHHHHHHHHH-

Sequence (110 aa):
MSLIIFIGSTNLLASLAHFLPQGTPLPLIPILVIIETISLFIQPIALAVRLTANITAGHLLIHLIGGATLALINISITTAFITFIILVLLTVLEFAVALIQAYVFTLLVS

InterPro domains:
  IPR000568 ATP synthase, F0 complex, subunit A [PF00119] (5-109)
  IPR000568 ATP synthase, F0 complex, subunit A [PR00123] (23-38)
  IPR000568 ATP synthase, F0 complex, subunit A 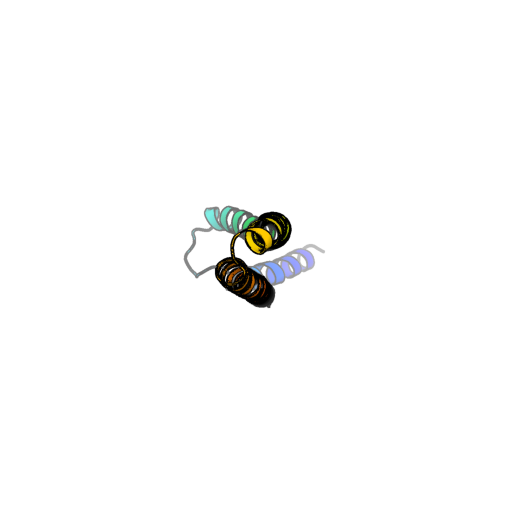[PR00123] (43-65)
  IPR000568 ATP synthase, F0 complex, subunit A [PR00123] (100-110)
  IPR000568 ATP synthase, F0 complex, subunit A [TIGR01131] (3-110)
  IPR023011 ATP synthase, F0 complex, subunit A, active site [PS00449] (46-55)
  IPR035908 ATP synthase, F0 complex, subunit A superfamily [G3DSA:1.20.120.220] (1-110)
  IPR035908 ATP synthase, F0 complex, subunit A superfamily [SSF81336] (14-109)
  IPR045083 ATP synthase, F0 complex, subunit A, bacterial/mitochondria [PTHR11410] (5-109)